Protein AF-A0A7C1Q9A8-F1 (afdb_monomer)

Mean predicted aligned error: 7.51 Å

Foldseek 3Di:
DDPLLVVLLVVVCVVCVVADSVNLQCQLDDPPDPPPDDPVSSNVSSVVVVVVSVVVVVVVVVVVD

Solvent-accessible surface area (backbone atoms only — not comparable to full-atom values): 3984 Å² total; per-residue (Å²): 135,61,70,67,53,55,51,49,53,51,51,47,42,72,78,39,73,90,56,49,72,65,57,55,57,47,70,60,42,97,78,84,71,71,89,82,66,48,76,66,59,53,44,53,36,53,50,54,51,50,53,53,50,50,52,50,52,51,52,53,52,63,74,76,106

Sequence (65 aa):
MNLEILDLIKTIWQESPDQTLLELICSCFAEGDISHIGDEELKENLVVLLETDRERTAKLTLLNS

Secondary structure (DSSP, 8-state):
--HHHHHHHHHHHHH-TTS-HHHHHHHT-SSS--TT--HHHHHHHHHHHHHHHHHHHHHHHHH--

Structure (mmCIF, N/CA/C/O backbone):
data_AF-A0A7C1Q9A8-F1
#
_entry.id   AF-A0A7C1Q9A8-F1
#
loop_
_atom_site.group_PDB
_atom_site.id
_atom_site.type_symbol
_atom_site.label_atom_id
_atom_site.label_alt_id
_atom_site.label_comp_id
_atom_site.label_asym_id
_atom_site.label_entity_id
_atom_site.label_seq_id
_atom_site.pdbx_PDB_ins_code
_atom_site.Cartn_x
_atom_site.Cartn_y
_atom_site.Cartn_z
_atom_site.occupancy
_atom_site.B_iso_or_equiv
_atom_site.auth_seq_id
_atom_site.auth_comp_id
_atom_site.auth_asym_id
_atom_site.auth_atom_id
_atom_site.pdbx_PDB_model_num
ATOM 1 N N . MET A 1 1 ? 2.243 -8.876 -14.530 1.00 56.50 1 MET A N 1
ATOM 2 C CA . MET A 1 1 ? 1.687 -8.431 -13.239 1.00 56.50 1 MET A CA 1
ATOM 3 C C . MET A 1 1 ? 2.000 -9.497 -12.210 1.00 56.50 1 MET A C 1
ATOM 5 O O . MET A 1 1 ? 1.515 -10.617 -12.329 1.00 56.50 1 MET A O 1
ATOM 9 N N . ASN A 1 2 ? 2.915 -9.173 -11.305 1.00 76.44 2 ASN A N 1
ATOM 10 C CA . ASN A 1 2 ? 3.514 -10.098 -10.352 1.00 76.44 2 ASN A CA 1
ATOM 11 C C . ASN A 1 2 ? 2.484 -10.528 -9.283 1.00 76.44 2 ASN A C 1
ATOM 13 O O . ASN A 1 2 ? 1.778 -9.676 -8.743 1.00 76.44 2 ASN A O 1
ATOM 17 N N . LEU A 1 3 ? 2.360 -11.831 -8.993 1.00 81.44 3 LEU A N 1
ATOM 18 C CA . LEU A 1 3 ? 1.364 -12.355 -8.033 1.00 81.44 3 LEU A CA 1
ATOM 19 C C . LEU A 1 3 ? 1.545 -11.753 -6.631 1.00 81.44 3 LEU A C 1
ATOM 21 O O . LEU A 1 3 ? 0.568 -11.492 -5.938 1.00 81.44 3 LEU A O 1
ATOM 25 N N . GLU A 1 4 ? 2.7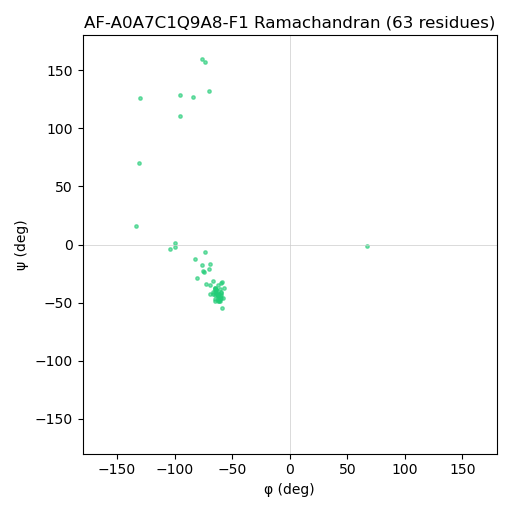88 -11.454 -6.263 1.00 82.12 4 GLU A N 1
ATOM 26 C CA . GLU A 1 4 ? 3.138 -10.847 -4.978 1.00 82.12 4 GLU A CA 1
ATOM 27 C C . GLU A 1 4 ? 2.576 -9.427 -4.819 1.00 82.12 4 GLU A C 1
ATOM 29 O O . GLU A 1 4 ? 2.106 -9.063 -3.744 1.00 82.12 4 GLU A O 1
ATOM 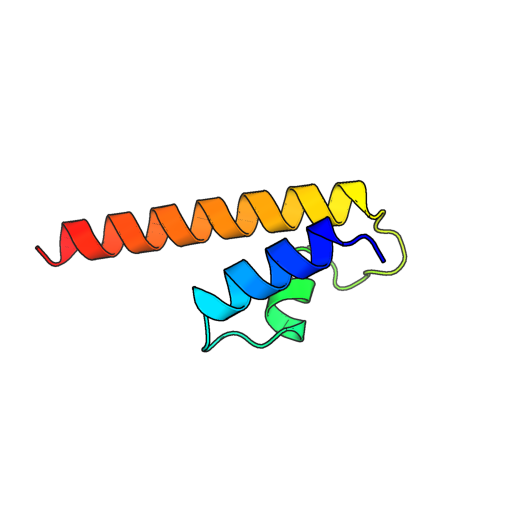34 N N . ILE A 1 5 ? 2.566 -8.634 -5.897 1.00 81.06 5 ILE A N 1
ATOM 35 C CA . ILE A 1 5 ? 2.013 -7.271 -5.890 1.00 81.06 5 ILE A CA 1
ATOM 36 C C . ILE A 1 5 ? 0.496 -7.328 -5.683 1.00 81.06 5 ILE A C 1
ATOM 38 O O . ILE A 1 5 ? -0.060 -6.545 -4.916 1.00 81.06 5 ILE A O 1
ATOM 42 N N . LEU A 1 6 ? -0.179 -8.288 -6.322 1.00 81.94 6 LEU A N 1
ATOM 43 C CA . LEU A 1 6 ? -1.618 -8.484 -6.143 1.00 81.94 6 LEU A CA 1
ATOM 44 C C . LEU A 1 6 ? -1.975 -8.883 -4.711 1.00 81.94 6 LEU A C 1
ATOM 46 O O . LEU A 1 6 ? -2.988 -8.421 -4.189 1.00 81.94 6 LEU A O 1
ATOM 50 N N . ASP A 1 7 ? -1.167 -9.728 -4.077 1.00 87.12 7 ASP A N 1
ATOM 51 C CA . ASP A 1 7 ? -1.414 -10.142 -2.698 1.00 87.12 7 ASP A CA 1
ATOM 52 C C . ASP A 1 7 ? -1.115 -9.020 -1.691 1.00 87.12 7 ASP A C 1
ATOM 54 O O . ASP A 1 7 ? -1.869 -8.855 -0.727 1.00 87.12 7 ASP A O 1
ATOM 58 N N . LEU A 1 8 ? -0.113 -8.172 -1.953 1.00 83.81 8 LEU A N 1
ATOM 59 C CA . LEU A 1 8 ? 0.115 -6.941 -1.184 1.00 83.81 8 LEU A CA 1
ATOM 60 C C . LEU A 1 8 ? -1.072 -5.981 -1.292 1.00 83.81 8 LEU A C 1
ATOM 62 O O . LEU A 1 8 ? -1.599 -5.543 -0.272 1.00 83.81 8 LEU A O 1
ATOM 66 N N . ILE A 1 9 ? -1.552 -5.719 -2.510 1.00 82.50 9 ILE A N 1
ATOM 67 C CA . ILE A 1 9 ? -2.720 -4.858 -2.744 1.00 82.50 9 ILE A CA 1
ATOM 68 C C . ILE A 1 9 ? -3.952 -5.389 -2.002 1.00 82.50 9 ILE A C 1
ATOM 70 O O . ILE A 1 9 ? -4.647 -4.621 -1.339 1.00 82.50 9 ILE A O 1
ATOM 74 N N . LYS A 1 10 ? -4.224 -6.699 -2.079 1.00 84.88 10 LYS A N 1
ATOM 75 C CA . LYS A 1 10 ? -5.341 -7.315 -1.342 1.00 84.88 10 LYS A CA 1
ATOM 76 C C . LYS A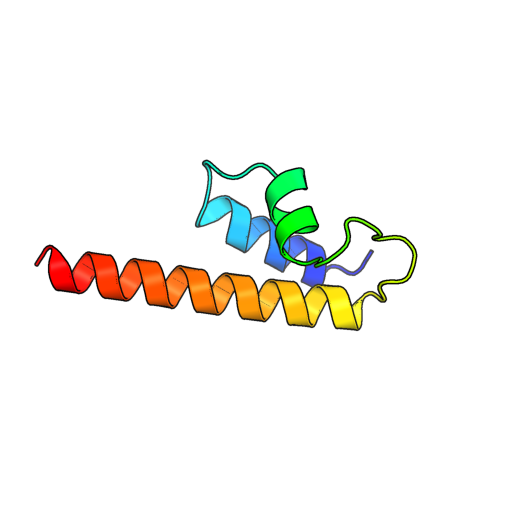 1 10 ? -5.199 -7.137 0.165 1.00 84.88 10 LYS A C 1
ATOM 78 O O . LYS A 1 10 ? -6.196 -6.871 0.826 1.00 84.88 10 LYS A O 1
ATOM 83 N N . THR A 1 11 ? -3.988 -7.306 0.694 1.00 86.44 11 THR A N 1
ATOM 84 C CA . THR A 1 11 ? -3.718 -7.161 2.129 1.00 86.44 11 THR A CA 1
ATOM 85 C C . THR A 1 11 ? -4.006 -5.735 2.577 1.00 86.44 11 THR A C 1
ATOM 87 O O . THR A 1 11 ? -4.763 -5.539 3.523 1.00 86.44 11 THR A O 1
ATOM 90 N N . ILE A 1 12 ? -3.493 -4.735 1.852 1.00 81.56 12 ILE A N 1
ATOM 91 C CA . ILE A 1 12 ? -3.729 -3.338 2.224 1.00 81.56 12 ILE A CA 1
ATOM 92 C C . ILE A 1 12 ? -5.214 -2.981 2.094 1.00 81.56 12 ILE A C 1
ATOM 94 O O . ILE A 1 12 ? -5.759 -2.321 2.969 1.00 81.56 12 ILE A O 1
ATOM 98 N N . TRP A 1 13 ? -5.906 -3.481 1.067 1.00 81.69 13 TRP A N 1
ATOM 99 C CA . TRP A 1 13 ? -7.351 -3.279 0.925 1.00 81.69 13 TRP A CA 1
ATOM 100 C C . TRP A 1 13 ? -8.150 -3.858 2.104 1.00 81.69 13 TRP A C 1
ATOM 102 O O . TRP A 1 13 ? -9.144 -3.279 2.533 1.00 81.69 13 TRP A O 1
ATOM 112 N N . GLN A 1 14 ? -7.748 -5.020 2.625 1.00 83.00 14 GLN A N 1
ATOM 113 C CA . GLN A 1 14 ? -8.397 -5.628 3.789 1.00 83.00 14 GLN A CA 1
ATOM 114 C C . GLN A 1 14 ? -8.140 -4.841 5.079 1.00 83.00 14 GLN A C 1
ATOM 116 O O . GLN A 1 14 ? -9.026 -4.784 5.930 1.00 83.00 14 GLN A O 1
ATOM 121 N N . GLU A 1 15 ? -6.950 -4.254 5.223 1.00 82.06 15 GLU A N 1
ATOM 122 C CA . GLU A 1 15 ? -6.564 -3.458 6.396 1.00 82.06 15 GLU A CA 1
ATOM 123 C C . GLU A 1 15 ? -7.112 -2.017 6.339 1.00 82.06 15 GLU A C 1
ATOM 125 O O . GLU A 1 15 ? -7.432 -1.448 7.380 1.00 82.06 15 GLU A O 1
ATOM 130 N N . SER A 1 16 ? -7.311 -1.463 5.138 1.00 72.62 16 SER A N 1
ATOM 131 C CA . SER A 1 16 ? -7.784 -0.095 4.882 1.00 72.62 16 SER A CA 1
ATOM 132 C C . SER A 1 16 ? -8.946 -0.068 3.861 1.00 72.62 16 SER A C 1
ATOM 134 O O . SER A 1 16 ? -8.775 0.401 2.734 1.00 72.62 16 SER A O 1
ATOM 136 N N . PRO A 1 17 ? -10.155 -0.545 4.228 1.00 70.94 17 PRO A N 1
ATOM 137 C CA . PRO A 1 17 ? -11.286 -0.702 3.301 1.00 70.94 17 PRO A CA 1
ATOM 138 C C . PRO A 1 17 ? -11.896 0.620 2.808 1.00 70.94 17 PRO A C 1
ATOM 140 O O . PRO A 1 17 ? -12.629 0.622 1.818 1.00 70.94 17 PRO A O 1
ATOM 143 N N . ASP A 1 18 ? -11.608 1.729 3.490 1.00 75.06 18 ASP A N 1
ATOM 144 C CA . ASP A 1 18 ? -12.106 3.063 3.138 1.00 75.06 18 ASP A CA 1
ATOM 145 C C . ASP A 1 18 ? -11.271 3.737 2.036 1.00 75.06 18 ASP A C 1
ATOM 147 O O . ASP A 1 18 ? -11.690 4.749 1.475 1.00 75.06 18 ASP A O 1
ATOM 151 N N . GLN A 1 19 ? -10.094 3.186 1.718 1.00 71.62 19 GLN A N 1
ATOM 152 C CA . GLN A 1 19 ? -9.187 3.721 0.709 1.00 71.62 19 GLN A CA 1
ATOM 153 C C . GLN A 1 19 ? -9.423 3.020 -0.633 1.00 71.62 19 GLN A C 1
ATOM 155 O O . GLN A 1 19 ? -9.427 1.792 -0.726 1.00 71.62 19 GLN A O 1
ATOM 160 N N . THR A 1 20 ? -9.622 3.786 -1.706 1.00 74.44 20 THR A N 1
ATOM 161 C CA . THR A 1 20 ? -9.793 3.196 -3.039 1.00 74.44 20 THR A CA 1
ATOM 162 C C . THR A 1 20 ? -8.465 2.665 -3.583 1.00 74.44 20 THR A 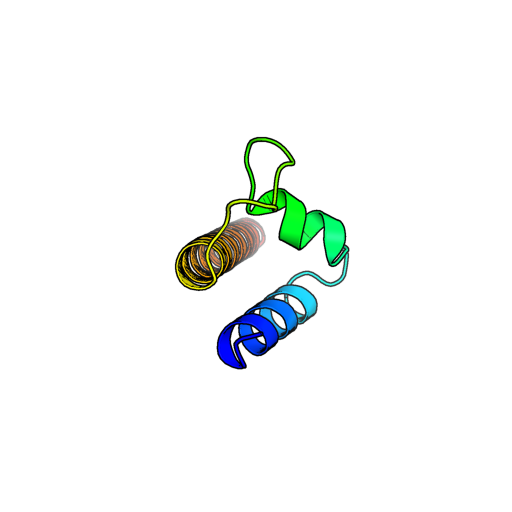C 1
ATOM 164 O O . THR A 1 20 ? -7.382 3.123 -3.226 1.00 74.44 20 THR A O 1
ATOM 167 N N . LEU A 1 21 ? -8.534 1.720 -4.525 1.00 70.75 21 LEU A N 1
ATOM 168 C CA . LEU A 1 21 ? -7.351 1.080 -5.117 1.00 70.75 21 LEU A CA 1
ATOM 169 C C . LEU A 1 21 ? -6.502 2.119 -5.848 1.00 70.75 21 LEU A C 1
ATOM 171 O O . LEU A 1 21 ? -5.281 2.036 -5.856 1.00 70.75 21 LEU A O 1
ATOM 175 N N . LEU A 1 22 ? -7.167 3.101 -6.459 1.00 68.88 22 LEU A N 1
ATOM 176 C CA . LEU A 1 22 ? -6.503 4.191 -7.147 1.00 68.88 22 LEU A CA 1
ATOM 177 C C . LEU A 1 22 ? -5.791 5.114 -6.157 1.00 68.88 22 LEU A C 1
ATOM 179 O O . LEU A 1 22 ? -4.649 5.463 -6.406 1.00 68.88 22 LEU A O 1
ATOM 183 N N . GLU A 1 23 ? -6.409 5.458 -5.026 1.00 74.75 23 GLU A N 1
ATOM 184 C CA . GLU A 1 23 ? -5.755 6.254 -3.977 1.00 74.75 23 GLU A CA 1
ATOM 185 C C . GLU A 1 23 ? -4.569 5.520 -3.356 1.00 74.75 23 GLU A C 1
ATOM 187 O O . GLU A 1 23 ? -3.534 6.137 -3.119 1.00 74.75 23 GLU A O 1
ATOM 192 N N . LEU A 1 24 ? -4.695 4.208 -3.144 1.00 75.00 24 LEU A N 1
ATOM 193 C CA . LEU A 1 24 ? -3.612 3.354 -2.668 1.00 75.00 24 LEU A CA 1
ATOM 194 C C . LEU A 1 24 ? -2.420 3.404 -3.626 1.00 75.00 24 LEU A C 1
ATOM 196 O O . LEU A 1 24 ? -1.305 3.733 -3.233 1.00 75.00 24 LEU A O 1
ATOM 200 N N . ILE A 1 25 ? -2.679 3.114 -4.897 1.00 73.25 25 ILE A N 1
ATOM 201 C CA . ILE A 1 25 ? -1.669 3.110 -5.948 1.00 73.25 25 ILE A CA 1
ATOM 202 C C . ILE A 1 25 ? -1.055 4.511 -6.070 1.00 73.25 25 ILE A C 1
ATOM 204 O O . ILE A 1 25 ? 0.156 4.646 -5.985 1.00 73.25 25 ILE A O 1
ATOM 208 N N . CYS A 1 26 ? -1.868 5.568 -6.149 1.00 72.44 26 CYS A N 1
ATOM 209 C CA . CYS A 1 26 ? -1.392 6.951 -6.191 1.00 72.44 26 CYS A CA 1
ATOM 210 C C . CYS A 1 26 ? -0.564 7.343 -4.960 1.00 72.44 26 CYS A C 1
ATOM 212 O O . CYS A 1 26 ? 0.361 8.132 -5.101 1.00 72.44 26 CYS A O 1
ATOM 214 N N . SER A 1 27 ? -0.852 6.803 -3.772 1.00 72.62 27 SER A N 1
ATOM 215 C CA . SER A 1 27 ? -0.084 7.105 -2.556 1.00 72.62 27 SER A CA 1
ATOM 216 C C . SER A 1 27 ? 1.329 6.519 -2.560 1.00 72.62 27 SER A C 1
ATOM 218 O O . SER A 1 27 ? 2.206 7.044 -1.878 1.00 72.62 27 SER A O 1
ATOM 220 N N . CYS A 1 28 ? 1.579 5.492 -3.374 1.00 69.94 28 CYS A N 1
ATOM 221 C CA . CYS A 1 28 ? 2.923 4.980 -3.615 1.00 69.94 28 CYS A CA 1
ATOM 222 C C . CYS A 1 28 ? 3.765 5.913 -4.501 1.00 69.94 28 CYS A C 1
ATOM 224 O O . CYS A 1 28 ? 4.948 5.642 -4.686 1.00 69.94 28 CYS A O 1
ATOM 226 N N . PHE A 1 2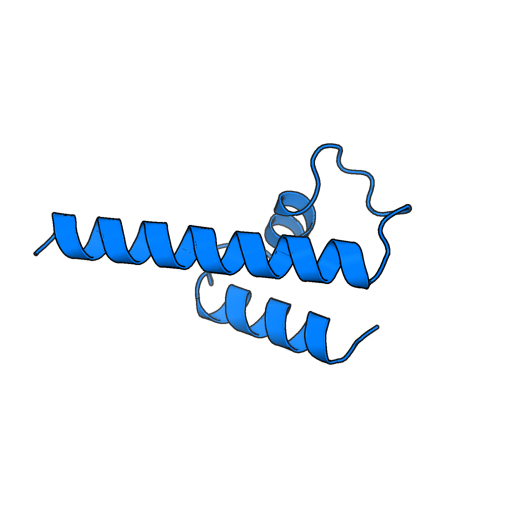9 ? 3.190 6.987 -5.063 1.00 72.38 29 PHE A N 1
ATOM 227 C CA . PHE A 1 29 ? 3.823 7.778 -6.119 1.00 72.38 29 PHE A CA 1
ATOM 228 C C . PHE A 1 29 ? 3.799 9.280 -5.817 1.00 72.38 29 PHE A C 1
ATOM 230 O O . PHE A 1 29 ? 2.748 9.880 -5.604 1.00 72.38 29 PHE A O 1
ATOM 237 N N . ALA A 1 30 ? 4.970 9.919 -5.850 1.00 61.66 30 ALA A N 1
ATOM 238 C CA . ALA A 1 30 ? 5.114 11.330 -5.489 1.00 61.66 30 ALA A CA 1
ATOM 239 C C . ALA A 1 30 ? 4.589 12.320 -6.553 1.00 61.66 30 ALA A C 1
ATOM 241 O O . ALA A 1 30 ? 4.262 13.453 -6.206 1.00 61.66 30 ALA A O 1
ATOM 242 N N . GLU A 1 31 ? 4.489 11.923 -7.831 1.00 62.25 31 GLU A N 1
ATOM 243 C CA . GLU A 1 31 ? 4.232 12.861 -8.946 1.00 62.25 31 GLU A CA 1
ATOM 244 C C . GLU A 1 31 ? 3.141 12.414 -9.938 1.00 62.25 31 GLU A C 1
ATOM 246 O O . GLU A 1 31 ? 3.026 12.961 -11.031 1.00 62.25 31 GLU A O 1
ATOM 251 N N . GLY A 1 32 ? 2.301 11.436 -9.577 1.00 59.47 32 GLY A N 1
ATOM 252 C CA . GLY A 1 32 ? 1.158 11.016 -10.407 1.00 59.47 32 GLY A CA 1
ATOM 253 C C . GLY A 1 32 ? 1.514 10.340 -11.742 1.00 59.47 32 GLY A C 1
ATOM 254 O O . GLY A 1 32 ? 0.609 9.914 -12.459 1.00 59.47 32 GLY A O 1
ATOM 255 N N . ASP A 1 33 ? 2.802 10.200 -12.061 1.00 65.50 33 ASP A N 1
ATOM 256 C CA . ASP A 1 33 ? 3.289 9.429 -13.198 1.00 65.50 33 ASP A CA 1
ATOM 257 C C . ASP A 1 33 ? 3.675 8.013 -12.756 1.00 65.50 33 ASP A C 1
ATOM 259 O O . ASP A 1 33 ? 4.639 7.797 -12.026 1.00 65.50 33 ASP A O 1
ATOM 263 N N . ILE A 1 34 ? 2.882 7.043 -13.205 1.00 67.44 34 ILE A N 1
ATOM 264 C CA . ILE A 1 34 ? 3.052 5.614 -12.916 1.00 67.44 34 ILE A CA 1
ATOM 265 C C . ILE A 1 34 ? 3.737 4.871 -14.066 1.00 67.44 34 ILE A C 1
ATOM 267 O O . ILE A 1 34 ? 3.941 3.662 -13.991 1.00 67.44 34 ILE A O 1
ATOM 271 N N . SER A 1 35 ? 4.043 5.571 -15.164 1.00 70.56 35 SER A N 1
ATOM 272 C CA . SER A 1 35 ? 4.478 4.953 -16.420 1.00 70.56 35 SER A CA 1
ATOM 273 C C . SER A 1 35 ? 5.930 4.466 -16.398 1.00 70.56 35 SER A C 1
ATOM 275 O O . SER A 1 35 ? 6.306 3.629 -17.219 1.00 70.56 35 SER A O 1
ATOM 277 N N . HIS A 1 36 ? 6.728 4.950 -15.446 1.00 68.38 36 HIS A N 1
ATOM 278 C CA . HIS A 1 36 ? 8.152 4.637 -15.315 1.00 68.38 36 HIS A CA 1
ATOM 279 C C . HIS A 1 36 ? 8.484 3.652 -14.190 1.00 68.38 36 HIS A C 1
ATOM 281 O O . HIS A 1 36 ? 9.641 3.256 -14.065 1.00 68.38 36 HIS A O 1
ATOM 287 N N . ILE A 1 37 ? 7.493 3.237 -13.400 1.00 72.75 37 ILE A N 1
ATOM 288 C CA . ILE A 1 37 ? 7.726 2.408 -12.219 1.00 72.75 37 ILE A CA 1
ATOM 289 C C . ILE A 1 37 ? 7.827 0.934 -12.587 1.00 72.75 37 ILE A C 1
ATOM 291 O O . ILE A 1 37 ? 6.948 0.361 -13.235 1.00 72.75 37 ILE A O 1
ATOM 295 N N . GLY A 1 38 ? 8.928 0.327 -12.150 1.00 80.50 38 GLY A N 1
ATOM 296 C CA . GLY A 1 38 ? 9.141 -1.111 -12.235 1.00 80.50 38 GLY A CA 1
ATOM 297 C C . GLY A 1 38 ? 8.348 -1.877 -11.176 1.00 80.50 38 GLY A C 1
ATOM 298 O O . GLY A 1 38 ? 7.972 -1.337 -10.135 1.00 80.50 38 GLY A O 1
ATOM 299 N N . ASP A 1 39 ? 8.136 -3.170 -11.424 1.00 81.81 39 ASP A N 1
ATOM 300 C CA . ASP A 1 39 ? 7.448 -4.068 -10.490 1.00 81.81 39 ASP A CA 1
ATOM 301 C C . ASP A 1 39 ? 8.149 -4.104 -9.110 1.00 81.81 39 ASP A C 1
ATOM 303 O O . ASP A 1 39 ? 7.468 -4.139 -8.083 1.00 81.81 39 ASP A O 1
ATOM 307 N N . GLU A 1 40 ? 9.489 -4.064 -9.057 1.00 83.69 40 GLU A N 1
ATOM 308 C CA . GLU A 1 40 ? 10.245 -4.010 -7.796 1.00 83.69 40 GLU A CA 1
ATOM 309 C C . GLU A 1 40 ? 10.000 -2.722 -6.999 1.00 83.69 40 GLU A C 1
ATOM 311 O O . GLU A 1 40 ? 9.728 -2.785 -5.801 1.00 83.69 40 GLU A O 1
ATOM 316 N N . GLU A 1 41 ? 10.042 -1.564 -7.657 1.00 82.75 41 GLU A N 1
ATOM 317 C CA . GLU A 1 41 ? 9.830 -0.263 -7.012 1.00 82.75 41 GLU A CA 1
ATOM 318 C C . GLU A 1 41 ? 8.398 -0.140 -6.476 1.00 82.75 41 GLU A C 1
ATOM 320 O O . GLU A 1 41 ? 8.174 0.311 -5.351 1.00 82.75 41 GLU A O 1
ATOM 325 N N . LEU A 1 42 ? 7.411 -0.628 -7.235 1.00 82.31 42 LEU A N 1
ATOM 326 C CA . LEU A 1 42 ? 6.030 -0.714 -6.764 1.00 82.31 42 LEU A CA 1
ATOM 327 C C . LEU A 1 42 ? 5.912 -1.602 -5.517 1.00 82.31 42 LEU A C 1
ATOM 329 O O . LEU A 1 42 ? 5.223 -1.244 -4.561 1.00 82.31 42 LEU A O 1
ATOM 333 N N . LYS A 1 43 ? 6.585 -2.754 -5.508 1.00 84.12 43 LYS A N 1
ATOM 334 C CA . LYS A 1 43 ? 6.570 -3.678 -4.370 1.00 84.12 43 LYS A CA 1
ATOM 335 C C . LYS A 1 43 ? 7.166 -3.038 -3.115 1.00 84.12 43 LYS A C 1
ATOM 337 O O . LYS A 1 43 ? 6.557 -3.143 -2.053 1.00 84.12 43 LYS A O 1
ATOM 342 N N . GLU A 1 44 ? 8.317 -2.381 -3.227 1.00 86.38 44 GLU A N 1
ATOM 343 C CA . GLU A 1 44 ? 8.962 -1.694 -2.099 1.00 86.38 44 GLU A CA 1
ATOM 344 C C . GLU A 1 44 ? 8.055 -0.604 -1.518 1.00 86.38 44 GLU A C 1
ATOM 346 O O . GLU A 1 44 ? 7.822 -0.574 -0.307 1.00 86.38 44 GLU A O 1
ATOM 351 N N . ASN A 1 45 ? 7.449 0.218 -2.378 1.00 84.12 45 ASN A N 1
ATOM 352 C CA . ASN A 1 45 ? 6.530 1.269 -1.945 1.00 84.12 45 ASN A CA 1
ATOM 353 C C . ASN A 1 45 ? 5.281 0.713 -1.238 1.00 84.12 45 ASN A C 1
ATOM 355 O O . ASN A 1 45 ? 4.866 1.250 -0.211 1.00 84.12 45 ASN A O 1
ATOM 359 N N . LEU A 1 46 ? 4.697 -0.381 -1.741 1.00 83.94 46 LEU A N 1
ATOM 360 C CA . LEU A 1 46 ? 3.543 -1.034 -1.107 1.00 83.94 46 LEU A CA 1
ATOM 361 C C . LEU A 1 46 ? 3.886 -1.618 0.271 1.00 83.94 46 LEU A C 1
ATOM 363 O O . LEU A 1 46 ? 3.064 -1.549 1.185 1.00 83.94 46 LEU A O 1
ATOM 367 N N . VAL A 1 47 ? 5.089 -2.175 0.439 1.00 86.88 47 VAL A N 1
ATOM 368 C CA . VAL A 1 47 ? 5.555 -2.696 1.735 1.00 86.88 47 VAL A CA 1
ATOM 369 C C . VAL A 1 47 ? 5.704 -1.566 2.751 1.00 86.88 47 VAL A C 1
ATOM 371 O O . VAL A 1 47 ? 5.154 -1.664 3.847 1.00 86.88 47 VAL A O 1
ATOM 374 N N . VAL A 1 48 ? 6.374 -0.472 2.378 1.00 87.06 48 VAL A N 1
ATOM 375 C CA . VAL A 1 48 ? 6.558 0.695 3.260 1.00 87.06 48 VAL A CA 1
ATOM 376 C C . VAL A 1 48 ? 5.212 1.291 3.673 1.00 87.06 48 VAL A C 1
ATOM 378 O O . VAL A 1 48 ? 5.018 1.652 4.838 1.00 87.06 48 VAL A O 1
ATOM 381 N N . LEU A 1 49 ? 4.265 1.369 2.736 1.00 84.19 49 LEU A N 1
ATOM 382 C CA . LEU A 1 49 ? 2.919 1.858 3.009 1.00 84.19 49 LEU A CA 1
ATOM 383 C C . LEU A 1 49 ? 2.202 0.985 4.051 1.00 84.19 49 LEU A C 1
ATOM 385 O O . LEU A 1 49 ? 1.659 1.512 5.023 1.00 84.19 49 LEU A O 1
ATOM 389 N N . LEU A 1 50 ? 2.248 -0.340 3.880 1.00 83.62 50 LEU A N 1
ATOM 390 C CA . LEU A 1 50 ? 1.633 -1.298 4.800 1.00 83.62 50 LEU A CA 1
ATOM 391 C C . LEU A 1 50 ? 2.245 -1.216 6.208 1.00 83.62 50 LEU A C 1
ATOM 393 O O . LEU A 1 50 ? 1.523 -1.212 7.204 1.00 83.62 50 LEU A O 1
ATOM 397 N N . GLU A 1 51 ? 3.570 -1.129 6.313 1.00 86.88 51 GLU A N 1
ATOM 398 C CA . GLU A 1 51 ? 4.256 -1.000 7.606 1.00 86.88 51 GLU A CA 1
ATOM 399 C C . GLU A 1 51 ? 3.901 0.314 8.310 1.00 86.88 51 GLU A C 1
ATOM 401 O O . GLU A 1 51 ? 3.583 0.319 9.502 1.00 86.88 51 GLU A O 1
ATOM 406 N N . THR A 1 52 ? 3.866 1.416 7.557 1.00 82.25 52 THR A N 1
ATOM 407 C CA . THR A 1 52 ? 3.48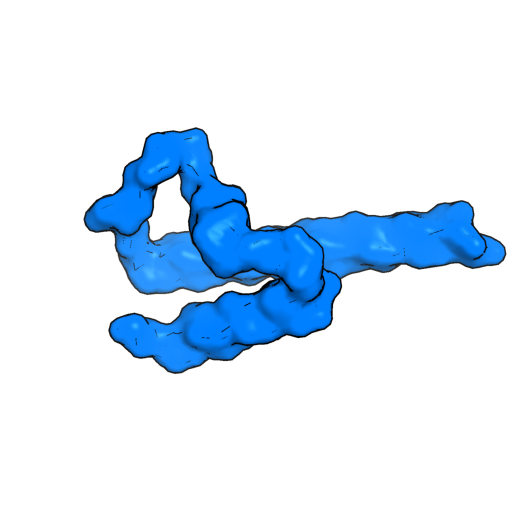6 2.736 8.075 1.00 82.25 52 THR A CA 1
ATOM 408 C C . THR A 1 52 ? 2.047 2.743 8.595 1.00 82.25 52 THR A C 1
ATOM 410 O O . THR A 1 52 ? 1.773 3.299 9.665 1.00 82.25 52 THR A O 1
ATOM 413 N N . ASP A 1 53 ? 1.119 2.111 7.870 1.00 82.00 53 ASP A N 1
ATOM 414 C CA . ASP A 1 53 ? -0.282 2.029 8.284 1.00 82.00 53 ASP A CA 1
ATOM 415 C C . ASP A 1 53 ? -0.464 1.183 9.552 1.00 82.00 53 ASP A C 1
ATOM 417 O O . ASP A 1 53 ? -1.141 1.594 10.502 1.00 82.00 53 ASP A O 1
ATOM 421 N N . ARG A 1 54 ? 0.229 0.043 9.630 1.00 84.44 54 ARG A N 1
ATOM 422 C CA . ARG A 1 54 ? 0.233 -0.816 10.821 1.00 84.44 54 ARG A CA 1
ATOM 423 C C . ARG A 1 54 ? 0.802 -0.108 12.041 1.00 84.44 54 ARG A C 1
ATOM 425 O O . ARG A 1 54 ? 0.21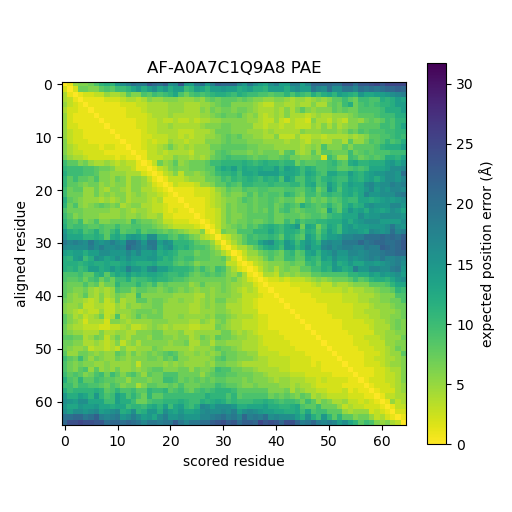2 -0.186 13.119 1.00 84.44 54 ARG A O 1
ATOM 432 N N . GLU A 1 55 ? 1.907 0.621 11.892 1.00 85.62 55 GLU A N 1
ATOM 433 C CA . GLU A 1 55 ? 2.470 1.420 12.982 1.00 85.62 55 GLU A CA 1
ATOM 434 C C . GLU A 1 55 ? 1.503 2.496 13.476 1.00 85.62 55 GLU A C 1
ATOM 436 O O . GLU A 1 55 ? 1.347 2.692 14.687 1.00 85.62 55 GLU A O 1
ATOM 441 N N . ARG A 1 56 ? 0.857 3.212 12.550 1.00 81.12 56 ARG A N 1
ATOM 442 C CA . ARG A 1 56 ? -0.135 4.241 12.875 1.00 81.12 56 ARG A CA 1
ATOM 443 C C . ARG A 1 56 ? -1.310 3.636 13.637 1.00 81.12 56 ARG A C 1
ATOM 445 O O . ARG A 1 56 ? -1.692 4.164 14.682 1.00 81.12 56 ARG A O 1
ATOM 452 N N . THR A 1 57 ? -1.835 2.514 13.158 1.00 78.88 57 THR A N 1
ATOM 453 C CA . THR A 1 57 ? -2.949 1.794 13.785 1.00 78.88 57 THR A CA 1
ATOM 454 C C . THR A 1 57 ? -2.579 1.273 15.175 1.00 78.88 57 THR A C 1
AT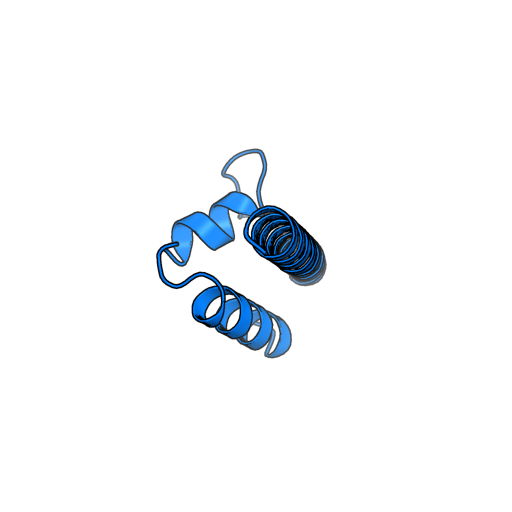OM 456 O O . THR A 1 57 ? -3.344 1.444 16.128 1.00 78.88 57 THR A O 1
ATOM 459 N N . ALA A 1 58 ? -1.375 0.719 15.342 1.00 82.75 58 ALA A N 1
ATOM 460 C CA . ALA A 1 58 ? -0.870 0.280 16.641 1.00 82.75 58 ALA A CA 1
ATOM 461 C C . ALA A 1 58 ? -0.737 1.449 17.633 1.00 82.75 58 ALA A C 1
ATOM 463 O O . ALA A 1 58 ? -1.186 1.343 18.776 1.00 82.75 58 ALA A O 1
ATOM 464 N N . LYS A 1 59 ? -0.188 2.592 17.196 1.00 82.12 59 LYS A N 1
ATOM 465 C CA . LYS A 1 59 ? -0.076 3.811 18.020 1.00 82.12 59 LYS A CA 1
ATOM 466 C C . LYS A 1 59 ? -1.448 4.347 18.437 1.00 82.12 59 LYS A C 1
ATOM 468 O O . LYS A 1 59 ? -1.626 4.695 19.601 1.00 82.12 59 LYS A O 1
ATOM 473 N N . LEU A 1 60 ? -2.420 4.379 17.523 1.00 75.69 60 LEU A N 1
ATOM 474 C CA . LEU A 1 60 ? -3.798 4.789 17.825 1.00 75.69 60 LEU A CA 1
ATOM 475 C C . LEU A 1 60 ? -4.476 3.841 18.818 1.00 75.69 60 LEU A C 1
ATOM 477 O O . LEU A 1 60 ? -5.195 4.295 19.703 1.00 75.69 60 LEU A O 1
ATOM 481 N N . THR A 1 61 ? -4.221 2.538 18.704 1.00 76.69 61 THR A N 1
ATOM 482 C CA . THR A 1 61 ? -4.765 1.539 19.634 1.00 76.69 61 THR A CA 1
ATOM 483 C C . THR A 1 61 ? -4.204 1.737 21.043 1.00 76.69 61 THR A C 1
ATOM 485 O O . THR A 1 61 ? -4.976 1.735 21.993 1.00 76.69 61 THR A O 1
ATOM 488 N N . LEU A 1 62 ? -2.894 1.989 21.175 1.00 77.56 62 LEU A N 1
ATOM 489 C CA . LEU A 1 62 ? -2.234 2.255 22.463 1.00 77.56 62 LEU A CA 1
ATOM 490 C C . LEU A 1 62 ? -2.665 3.575 23.121 1.00 77.56 62 LEU A C 1
ATOM 492 O O . LEU A 1 62 ? -2.658 3.679 24.341 1.00 77.56 62 LEU A O 1
ATOM 496 N N . LEU A 1 63 ? -3.003 4.598 22.333 1.00 72.31 63 LEU A N 1
ATOM 497 C CA . LEU A 1 63 ? -3.489 5.882 22.857 1.00 72.31 63 LEU A CA 1
ATOM 498 C C . LEU A 1 63 ? -4.934 5.814 23.371 1.00 72.31 63 LEU A C 1
ATOM 500 O O . LEU A 1 63 ? -5.322 6.645 24.189 1.00 72.31 63 LEU A O 1
ATOM 504 N N . ASN A 1 64 ? -5.721 4.856 22.878 1.00 65.19 64 ASN A N 1
ATOM 505 C CA . ASN A 1 64 ? -7.138 4.689 23.209 1.00 65.19 64 ASN A CA 1
ATOM 50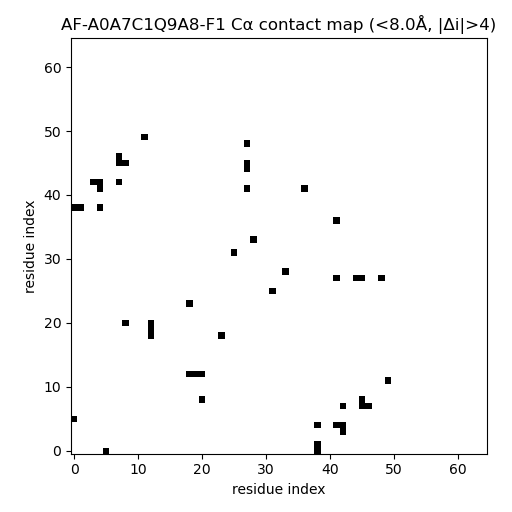6 C C . ASN A 1 64 ? -7.397 3.597 24.268 1.00 65.19 64 ASN A C 1
ATOM 508 O O . ASN A 1 64 ? -8.559 3.333 24.587 1.00 65.19 64 ASN A O 1
ATOM 512 N N . SER A 1 65 ? -6.340 2.960 24.784 1.00 60.38 65 SER A N 1
ATOM 513 C CA . SER A 1 65 ? -6.357 1.923 25.831 1.00 60.38 65 SER A CA 1
ATOM 514 C C . SER A 1 65 ? -5.879 2.461 27.172 1.00 60.38 65 SER A C 1
ATOM 516 O O . SER A 1 65 ? -6.513 2.126 28.196 1.00 60.38 65 SER A O 1
#

Radius of gyration: 12.93 Å; Cα contacts (8 Å, |Δi|>4): 24; chains: 1; bounding box: 22×25×42 Å

pLDDT: mean 77.24, std 7.71, range [56.5, 87.12]

Nearest PDB structures (foldseek):
  7zai-assembly1_S  TM=4.206E-01  e=9.579E+00  Pyrococcus abyssi GE5
  5m4y-assembly2_C  TM=3.943E-01  e=7.934E+00  Saccharomyces cerevisiae S288C